Protein AF-A0A7W5SPI1-F1 (afdb_monomer_lite)

Foldseek 3Di:
DDPPDVVLVVVLVVQVVVQVVVCLVVVPCFDDDPVVLPQWGWDFRDGPPQGKIFIWHDDPSDIGGPDIGTSPPPPND

Radius of gyration: 13.12 Å; chains: 1; bounding box: 26×25×34 Å

Structure (mmCIF, N/CA/C/O backbone):
data_AF-A0A7W5SPI1-F1
#
_entry.id   AF-A0A7W5SPI1-F1
#
loop_
_atom_site.group_PDB
_atom_site.id
_atom_site.type_symbol
_atom_site.label_atom_id
_atom_site.label_alt_id
_atom_site.label_comp_id
_atom_site.label_asym_id
_atom_site.label_entity_id
_atom_site.label_seq_id
_atom_site.pdbx_PDB_ins_code
_atom_site.Cartn_x
_atom_site.Cartn_y
_atom_site.Cartn_z
_atom_site.occupancy
_atom_site.B_iso_or_equiv
_atom_site.auth_seq_id
_atom_site.auth_comp_id
_atom_site.auth_asym_id
_atom_site.auth_atom_id
_atom_site.pdbx_PDB_model_num
ATOM 1 N N . MET A 1 1 ? 15.154 9.720 -23.535 1.00 38.75 1 MET A N 1
ATOM 2 C CA . MET A 1 1 ? 13.987 8.825 -23.361 1.00 38.75 1 MET A CA 1
ATOM 3 C C . MET A 1 1 ? 14.480 7.472 -22.862 1.00 38.75 1 MET A C 1
ATOM 5 O O . MET A 1 1 ? 15.180 6.786 -23.596 1.00 38.75 1 MET A O 1
ATOM 9 N N . GLN A 1 2 ? 14.245 7.125 -21.594 1.00 51.06 2 GLN A N 1
ATOM 10 C CA . GLN A 1 2 ? 14.800 5.895 -21.019 1.00 51.06 2 GLN A CA 1
ATOM 11 C C . GLN A 1 2 ? 13.971 4.692 -21.489 1.00 51.06 2 GLN A C 1
ATOM 13 O O . GLN A 1 2 ? 12.771 4.621 -21.236 1.00 51.06 2 GLN A O 1
ATOM 18 N N . ARG A 1 3 ? 14.618 3.791 -22.241 1.00 50.88 3 ARG A N 1
ATOM 19 C CA . ARG A 1 3 ? 14.040 2.552 -22.780 1.00 50.88 3 ARG A CA 1
ATOM 20 C C . ARG A 1 3 ? 13.274 1.801 -21.688 1.00 50.88 3 ARG A C 1
ATOM 22 O O . ARG A 1 3 ? 13.820 1.574 -20.610 1.00 50.88 3 ARG A O 1
ATOM 29 N N . LYS A 1 4 ? 12.046 1.377 -22.003 1.00 56.78 4 LYS A N 1
ATOM 30 C CA . LYS A 1 4 ? 11.247 0.415 -21.230 1.00 56.78 4 LYS A CA 1
ATOM 31 C C . LYS A 1 4 ? 12.120 -0.805 -20.897 1.00 56.78 4 LYS A C 1
ATOM 33 O O . LYS A 1 4 ? 12.329 -1.668 -21.742 1.00 56.78 4 LYS A O 1
ATOM 38 N N . ASN A 1 5 ? 12.686 -0.847 -19.693 1.00 69.06 5 ASN A N 1
ATOM 39 C CA . ASN A 1 5 ? 13.524 -1.953 -19.240 1.00 69.06 5 ASN A CA 1
ATOM 40 C C . ASN A 1 5 ? 12.631 -2.959 -18.508 1.00 69.06 5 ASN A C 1
ATOM 42 O O . ASN A 1 5 ? 12.361 -2.812 -17.316 1.00 69.06 5 ASN A O 1
ATOM 46 N N . ALA A 1 6 ? 12.158 -3.971 -19.236 1.00 71.81 6 ALA A N 1
ATOM 47 C CA . ALA A 1 6 ? 11.264 -4.999 -18.705 1.00 71.81 6 ALA A CA 1
ATOM 48 C C . ALA A 1 6 ? 11.845 -5.718 -17.472 1.00 71.81 6 ALA A C 1
ATOM 50 O O . ALA A 1 6 ? 11.108 -6.054 -16.547 1.00 71.81 6 ALA A O 1
ATOM 51 N N . ALA A 1 7 ? 13.170 -5.888 -17.402 1.00 79.25 7 ALA A N 1
ATOM 52 C CA . ALA A 1 7 ? 13.819 -6.489 -16.240 1.00 79.25 7 ALA A CA 1
ATOM 53 C C . ALA A 1 7 ? 13.742 -5.582 -15.000 1.00 79.25 7 ALA A C 1
ATOM 55 O O . ALA A 1 7 ? 13.522 -6.072 -13.893 1.00 79.25 7 ALA A O 1
ATOM 56 N N . ALA A 1 8 ? 13.874 -4.262 -15.169 1.00 78.19 8 ALA A N 1
ATOM 57 C CA . ALA A 1 8 ? 13.680 -3.309 -14.078 1.00 78.19 8 ALA A CA 1
ATOM 58 C C . ALA A 1 8 ? 12.215 -3.283 -13.610 1.00 78.19 8 ALA A C 1
ATOM 60 O O . ALA A 1 8 ? 11.965 -3.311 -12.408 1.00 78.19 8 ALA A O 1
ATOM 61 N N . ALA A 1 9 ? 11.256 -3.324 -14.540 1.00 79.62 9 ALA A N 1
ATOM 62 C CA . ALA A 1 9 ? 9.832 -3.408 -14.212 1.00 79.62 9 ALA A CA 1
ATOM 63 C C . ALA A 1 9 ? 9.492 -4.694 -13.436 1.00 79.62 9 ALA A C 1
ATOM 65 O O . ALA A 1 9 ? 8.767 -4.639 -12.442 1.00 79.62 9 ALA A O 1
ATOM 66 N N . LYS A 1 10 ? 10.076 -5.838 -13.823 1.00 85.94 10 LYS A N 1
ATOM 67 C CA . LYS A 1 10 ? 9.925 -7.112 -13.102 1.00 85.94 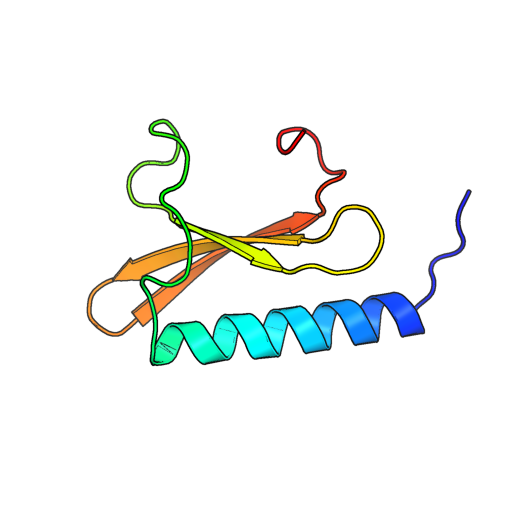10 LYS A CA 1
ATOM 68 C C . LYS A 1 10 ? 10.480 -7.035 -11.677 1.00 85.94 10 LYS A C 1
ATOM 70 O O . LYS A 1 10 ? 9.824 -7.45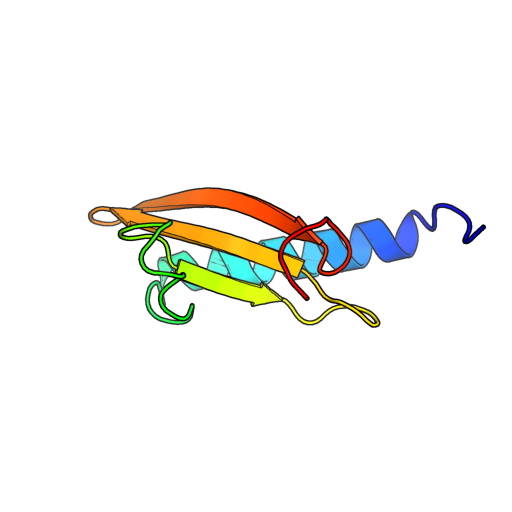8 -10.735 1.00 85.94 10 LYS A O 1
ATOM 75 N N . LYS A 1 11 ? 11.667 -6.449 -11.494 1.00 88.19 11 LYS A N 1
ATOM 76 C CA . LYS A 1 11 ? 12.261 -6.268 -10.157 1.00 88.19 11 LYS A CA 1
ATOM 77 C C . LYS A 1 11 ? 11.426 -5.335 -9.273 1.00 88.19 11 LYS A C 1
ATOM 79 O O . LYS A 1 11 ? 11.255 -5.625 -8.092 1.00 88.19 11 LYS A O 1
ATOM 84 N N . ALA A 1 12 ? 10.890 -4.253 -9.840 1.00 86.50 12 ALA A N 1
ATOM 85 C CA . ALA A 1 12 ? 10.000 -3.341 -9.125 1.00 86.50 12 ALA A CA 1
ATOM 86 C C . ALA A 1 12 ? 8.737 -4.062 -8.642 1.00 86.50 12 ALA A C 1
ATOM 88 O O . ALA A 1 12 ? 8.414 -4.011 -7.460 1.00 86.50 12 ALA A O 1
ATOM 89 N N . SER A 1 13 ? 8.070 -4.789 -9.539 1.00 88.25 13 SER A N 1
ATOM 90 C CA . SER A 1 13 ? 6.839 -5.521 -9.220 1.00 88.25 13 SER A CA 1
ATOM 91 C C . SER A 1 13 ? 7.072 -6.614 -8.178 1.00 88.25 13 SER A C 1
ATOM 93 O O . SER A 1 13 ? 6.314 -6.687 -7.216 1.00 88.25 13 SER A O 1
ATOM 95 N N . THR A 1 14 ? 8.162 -7.384 -8.267 1.00 93.62 14 THR A N 1
ATOM 96 C CA . THR A 1 14 ? 8.533 -8.334 -7.203 1.00 93.62 14 THR A CA 1
ATOM 97 C C . THR A 1 14 ? 8.695 -7.639 -5.852 1.00 93.62 14 THR A C 1
ATOM 99 O O . THR A 1 14 ? 8.183 -8.131 -4.848 1.00 93.62 14 THR A O 1
ATOM 102 N N . ARG A 1 15 ? 9.365 -6.481 -5.812 1.00 93.12 15 ARG A N 1
ATOM 103 C CA . ARG A 1 15 ? 9.566 -5.746 -4.560 1.00 93.12 15 ARG A CA 1
ATOM 104 C C . ARG A 1 15 ? 8.252 -5.208 -3.992 1.00 93.12 15 ARG A C 1
ATOM 106 O O . ARG A 1 15 ? 8.045 -5.300 -2.789 1.00 93.12 15 ARG A O 1
ATOM 113 N N . ILE A 1 16 ? 7.372 -4.683 -4.841 1.00 92.69 16 ILE A N 1
ATOM 114 C CA . ILE A 1 16 ? 6.045 -4.198 -4.439 1.00 92.69 16 ILE A CA 1
ATOM 115 C C . ILE A 1 16 ? 5.213 -5.343 -3.851 1.00 92.69 16 ILE A C 1
ATOM 117 O O . ILE A 1 16 ? 4.677 -5.193 -2.759 1.00 92.69 16 ILE A O 1
ATOM 121 N N . ILE A 1 17 ? 5.167 -6.502 -4.519 1.00 94.00 17 ILE A N 1
ATOM 122 C CA . ILE A 1 17 ? 4.410 -7.675 -4.052 1.00 94.00 17 ILE A CA 1
ATOM 123 C C . ILE A 1 17 ? 4.900 -8.133 -2.674 1.00 94.00 17 ILE A C 1
ATOM 125 O O . ILE A 1 17 ? 4.084 -8.331 -1.781 1.00 94.00 17 ILE A O 1
ATOM 129 N N . GLN A 1 18 ? 6.217 -8.235 -2.471 1.00 94.38 18 GLN A N 1
ATOM 130 C CA . GLN A 1 18 ? 6.789 -8.608 -1.170 1.00 94.38 18 GLN A CA 1
ATOM 131 C C . GLN A 1 18 ? 6.367 -7.646 -0.055 1.00 94.38 18 GLN A C 1
ATOM 133 O O . GLN A 1 18 ? 6.021 -8.075 1.039 1.00 94.38 18 GLN A O 1
ATOM 138 N N . MET A 1 19 ? 6.387 -6.341 -0.335 1.00 93.69 19 MET A N 1
ATOM 139 C CA . MET A 1 19 ? 6.006 -5.324 0.643 1.00 93.69 19 MET A CA 1
ATOM 140 C C . MET A 1 19 ? 4.501 -5.357 0.946 1.00 93.69 19 MET A C 1
ATOM 142 O O . MET A 1 19 ? 4.120 -5.196 2.100 1.00 93.69 19 MET A O 1
ATOM 146 N N . ILE A 1 20 ? 3.654 -5.624 -0.054 1.00 93.50 20 ILE A N 1
ATOM 147 C CA . ILE A 1 20 ? 2.206 -5.806 0.137 1.00 93.50 20 ILE A CA 1
ATOM 148 C C . ILE A 1 20 ? 1.918 -7.052 0.982 1.00 93.50 20 ILE A C 1
ATOM 150 O O . ILE A 1 20 ? 1.085 -6.993 1.876 1.00 93.50 20 ILE A O 1
ATOM 154 N N . GLN A 1 21 ? 2.634 -8.158 0.765 1.00 93.56 21 GLN A N 1
ATOM 155 C CA . GLN A 1 21 ? 2.468 -9.380 1.564 1.00 93.56 21 GLN A CA 1
ATOM 156 C C . GLN A 1 21 ? 2.790 -9.167 3.050 1.00 93.56 21 GLN A C 1
ATOM 158 O O . GLN A 1 21 ? 2.178 -9.799 3.906 1.00 93.56 21 GLN A O 1
ATOM 163 N N . MET A 1 22 ? 3.713 -8.255 3.375 1.00 93.06 22 MET A N 1
ATOM 164 C CA . MET A 1 22 ? 3.999 -7.895 4.769 1.00 93.06 22 MET A CA 1
ATOM 165 C C . MET A 1 22 ? 2.833 -7.159 5.443 1.00 93.06 22 MET A C 1
ATOM 167 O O . MET A 1 22 ? 2.723 -7.204 6.665 1.00 93.06 22 MET A O 1
ATOM 171 N N . LEU A 1 23 ? 1.937 -6.520 4.682 1.00 92.56 23 LEU A N 1
ATOM 172 C CA . LEU A 1 23 ? 0.790 -5.811 5.258 1.00 92.56 23 LEU A CA 1
ATOM 173 C C . LEU A 1 23 ? -0.209 -6.756 5.932 1.00 92.56 23 LEU A C 1
ATOM 175 O O . LEU A 1 23 ? -0.906 -6.319 6.839 1.00 92.56 23 LEU A O 1
ATOM 179 N N . SER A 1 24 ? -0.245 -8.039 5.554 1.00 87.62 24 SER A N 1
ATOM 180 C CA . SER A 1 24 ? -1.096 -9.038 6.214 1.00 87.62 24 SER A CA 1
ATOM 181 C C . SER A 1 24 ? -0.705 -9.297 7.671 1.00 87.62 24 SER A C 1
ATOM 183 O O . SER A 1 24 ? -1.549 -9.707 8.455 1.00 87.62 24 SER A O 1
ATOM 185 N N . SER A 1 25 ? 0.560 -9.083 8.046 1.00 90.69 25 SER A N 1
ATOM 186 C CA . SER A 1 25 ? 1.028 -9.243 9.431 1.00 90.69 25 SER A CA 1
ATOM 187 C C . SER A 1 25 ? 1.352 -7.917 10.116 1.00 90.69 25 SER A C 1
ATOM 189 O O . SER A 1 25 ? 1.367 -7.851 11.343 1.00 90.69 25 SER A O 1
ATOM 191 N N . GLN A 1 26 ? 1.636 -6.865 9.343 1.00 91.56 26 GLN A N 1
ATOM 192 C CA . GLN A 1 26 ? 2.036 -5.547 9.839 1.00 91.56 26 GLN A CA 1
ATOM 193 C C . GLN A 1 26 ? 1.308 -4.424 9.079 1.00 91.56 26 GLN A C 1
ATOM 195 O O . GLN A 1 26 ? 1.940 -3.647 8.351 1.00 91.56 26 GLN A O 1
ATOM 200 N N . PRO A 1 27 ? -0.022 -4.296 9.242 1.00 90.25 27 PRO A N 1
ATOM 201 C CA . PRO A 1 27 ? -0.816 -3.297 8.527 1.00 90.25 27 PRO A CA 1
ATOM 202 C C . PRO A 1 27 ? -0.474 -1.854 8.924 1.00 90.25 27 PRO A C 1
ATOM 204 O O . PRO A 1 27 ? -0.763 -0.933 8.165 1.00 90.25 27 PRO A O 1
ATOM 207 N N . ASP A 1 28 ? 0.181 -1.624 10.063 1.00 90.75 28 ASP A N 1
ATOM 208 C CA . ASP A 1 28 ? 0.571 -0.285 10.526 1.00 90.75 28 ASP A CA 1
ATOM 209 C C . ASP A 1 28 ? 1.940 0.193 10.008 1.00 90.75 28 ASP A C 1
ATOM 211 O O . ASP A 1 28 ? 2.357 1.306 10.326 1.00 90.75 28 ASP A O 1
ATOM 215 N N . MET A 1 29 ? 2.637 -0.610 9.191 1.00 91.38 29 MET A N 1
ATOM 216 C CA . MET A 1 29 ? 3.976 -0.284 8.671 1.00 91.38 29 MET A CA 1
ATOM 217 C C . MET A 1 29 ? 3.988 0.935 7.730 1.00 91.38 29 MET A C 1
ATOM 219 O O . MET A 1 29 ? 5.004 1.621 7.608 1.00 91.38 29 MET A O 1
ATOM 223 N N . GLY A 1 30 ? 2.880 1.206 7.040 1.00 91.50 30 GLY A N 1
ATOM 224 C CA . GLY A 1 30 ? 2.707 2.413 6.239 1.00 91.50 30 GLY A CA 1
ATOM 225 C C . GLY A 1 30 ? 2.363 3.621 7.103 1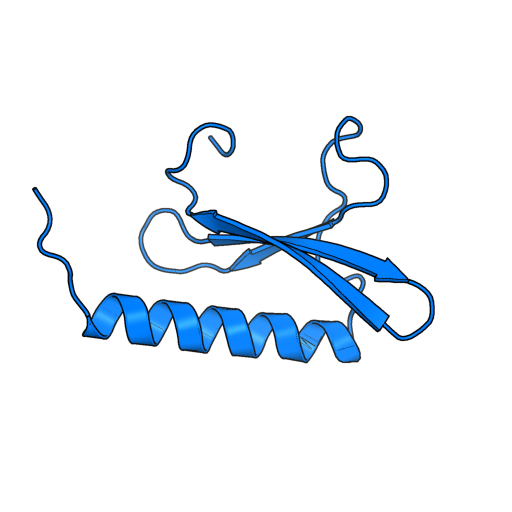.00 91.50 30 GLY A C 1
ATOM 226 O O . GLY A 1 30 ? 1.619 3.517 8.078 1.00 91.50 30 GLY A O 1
ATOM 227 N N . ARG A 1 31 ? 2.862 4.796 6.725 1.00 93.12 31 ARG A N 1
ATOM 228 C CA . ARG A 1 31 ? 2.532 6.050 7.417 1.00 93.12 31 ARG A CA 1
ATOM 229 C C . ARG A 1 31 ? 1.102 6.490 7.073 1.00 93.12 31 ARG A C 1
ATOM 231 O O . ARG A 1 31 ? 0.644 6.163 5.980 1.00 93.12 31 ARG A O 1
ATOM 238 N N . PRO A 1 32 ? 0.391 7.220 7.945 1.00 92.81 32 PRO A N 1
ATOM 239 C CA . PRO A 1 32 ? -0.869 7.856 7.565 1.00 92.81 32 PRO A CA 1
ATOM 240 C C . PRO A 1 32 ? -0.687 8.701 6.298 1.00 92.81 32 PRO A C 1
ATOM 242 O O . PRO A 1 32 ? 0.325 9.392 6.165 1.00 92.81 32 PRO A O 1
ATOM 245 N N . ALA A 1 33 ? -1.630 8.599 5.363 1.00 90.56 33 ALA A N 1
ATOM 246 C CA . ALA A 1 33 ? -1.682 9.491 4.211 1.00 90.56 33 ALA A CA 1
ATOM 247 C C . ALA A 1 33 ? -2.131 10.898 4.642 1.00 90.56 33 ALA A C 1
ATOM 249 O O . ALA A 1 33 ? -2.532 11.110 5.789 1.00 90.56 33 ALA A O 1
ATOM 250 N N . GLU A 1 34 ? -2.064 11.857 3.718 1.00 87.38 34 GLU A N 1
ATOM 251 C CA . GLU A 1 34 ? -2.601 13.202 3.942 1.00 87.38 34 GLU A CA 1
ATOM 252 C C . GLU A 1 34 ? -4.074 13.158 4.379 1.00 87.38 34 GLU A C 1
ATOM 254 O O . GLU A 1 34 ? -4.821 12.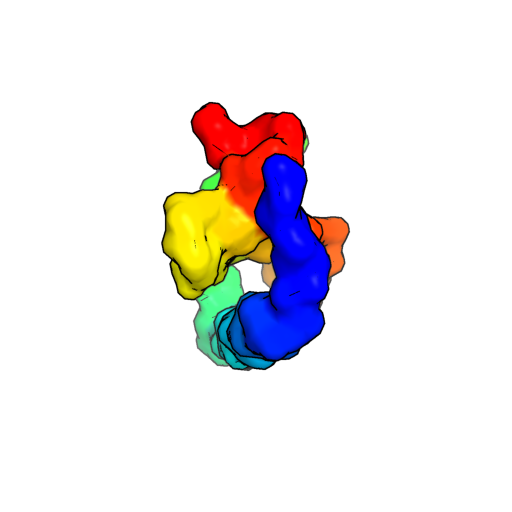257 3.993 1.00 87.38 34 GLU A O 1
ATOM 259 N N . GLU A 1 35 ? -4.523 14.154 5.150 1.00 82.12 35 GLU A N 1
ATOM 260 C CA . GLU A 1 35 ? -5.905 14.203 5.658 1.00 82.12 35 GLU A CA 1
ATOM 261 C C . GLU A 1 35 ? -6.960 14.183 4.541 1.00 82.12 35 GLU A C 1
ATOM 263 O O . GLU A 1 35 ? -8.061 13.675 4.743 1.00 82.12 35 GLU A O 1
ATOM 268 N N . SER A 1 36 ? -6.623 14.677 3.345 1.00 85.44 36 SER A N 1
ATOM 269 C CA . SER A 1 36 ? -7.474 14.612 2.148 1.00 85.44 36 SER A CA 1
ATOM 270 C C . SER A 1 36 ? -7.759 13.173 1.693 1.00 85.44 36 SER A C 1
ATOM 272 O O . SER A 1 36 ? -8.794 12.898 1.087 1.00 85.44 36 SER A O 1
ATOM 274 N N . LEU A 1 37 ? -6.867 12.239 2.026 1.00 81.94 37 LEU A N 1
ATOM 275 C CA . LEU A 1 37 ? -6.920 10.813 1.726 1.00 81.94 37 LEU A CA 1
ATOM 276 C C . LEU A 1 37 ? -7.387 10.022 2.960 1.00 81.94 37 LEU A C 1
ATOM 278 O O . LEU A 1 37 ? -6.827 8.974 3.280 1.00 81.94 37 LEU A O 1
ATOM 282 N N . GLN A 1 38 ? -8.400 10.540 3.667 1.00 83.88 38 GLN A N 1
ATOM 283 C CA . GLN A 1 38 ? -8.906 10.046 4.956 1.00 83.88 38 GLN A CA 1
ATOM 284 C C . GLN A 1 38 ? -8.834 8.522 5.108 1.00 83.88 38 GLN A C 1
ATOM 286 O O . GLN A 1 38 ? -9.396 7.766 4.314 1.00 83.88 38 GLN A O 1
ATOM 291 N N . GLY A 1 39 ? -8.157 8.056 6.158 1.00 87.25 39 GLY A N 1
ATOM 292 C CA . GLY A 1 39 ? -8.059 6.634 6.491 1.00 87.25 39 GLY A CA 1
ATOM 293 C C . GLY A 1 39 ? -7.238 5.793 5.508 1.00 87.25 39 GLY A C 1
ATOM 294 O O . GLY A 1 39 ? -7.307 4.568 5.582 1.00 87.25 39 GLY A O 1
ATOM 295 N N . LEU A 1 40 ? -6.509 6.399 4.567 1.00 94.31 40 LEU A N 1
ATOM 296 C CA . LEU A 1 40 ? -5.472 5.711 3.801 1.00 94.31 40 LEU A CA 1
ATOM 297 C C . LEU A 1 40 ? -4.121 5.809 4.512 1.00 94.31 40 LEU A C 1
ATOM 299 O O . LEU A 1 40 ? -3.844 6.719 5.295 1.00 94.31 40 LEU A O 1
ATOM 303 N N . ARG A 1 41 ? -3.270 4.841 4.205 1.00 94.31 41 ARG A N 1
ATOM 304 C CA . ARG A 1 41 ? -1.870 4.761 4.588 1.00 94.31 41 ARG A CA 1
ATOM 305 C C . ARG A 1 41 ? -1.012 4.649 3.340 1.00 94.31 41 ARG A C 1
ATOM 307 O O . ARG A 1 41 ? -1.418 4.076 2.330 1.00 94.31 41 ARG A O 1
ATOM 314 N N . GLU A 1 42 ? 0.195 5.175 3.440 1.00 94.25 42 GLU A N 1
ATOM 315 C CA . GLU A 1 42 ? 1.209 5.152 2.403 1.00 94.25 42 GLU A CA 1
ATOM 316 C C . GLU A 1 42 ? 2.323 4.193 2.794 1.00 94.25 42 GLU A C 1
ATOM 318 O O . GLU A 1 42 ? 3.025 4.384 3.792 1.00 94.25 42 GLU A O 1
ATOM 323 N N . LEU A 1 43 ? 2.533 3.182 1.963 1.00 94.56 43 LEU A N 1
ATOM 324 C CA . LEU A 1 43 ? 3.695 2.321 2.048 1.00 94.56 43 LEU A CA 1
ATOM 325 C C . LEU A 1 43 ? 4.706 2.708 0.969 1.00 94.56 43 LEU A C 1
ATOM 327 O O . LEU A 1 43 ? 4.489 2.487 -0.224 1.00 94.56 43 LEU A O 1
ATOM 331 N N . VAL A 1 44 ? 5.837 3.265 1.401 1.00 91.88 44 VAL A N 1
ATOM 332 C CA . VAL A 1 44 ? 6.929 3.661 0.506 1.00 91.88 44 VAL A CA 1
ATOM 333 C C . VAL A 1 44 ? 7.796 2.449 0.173 1.00 91.88 44 VAL A C 1
ATOM 335 O O . VAL A 1 44 ? 8.517 1.911 1.016 1.00 91.88 44 VAL A O 1
ATOM 338 N N . VAL A 1 45 ? 7.778 2.045 -1.092 1.00 91.88 45 VAL A N 1
ATOM 339 C CA . VAL A 1 45 ? 8.602 0.968 -1.637 1.00 91.88 45 VAL A CA 1
ATOM 340 C C . VAL A 1 45 ? 9.799 1.577 -2.362 1.00 91.88 45 VAL A C 1
ATOM 342 O O . VAL A 1 45 ? 9.707 2.049 -3.497 1.00 91.88 45 VAL A O 1
ATOM 345 N N . LYS A 1 46 ? 10.963 1.553 -1.706 1.00 88.69 46 LYS A N 1
ATOM 346 C CA . LYS A 1 46 ? 12.218 2.047 -2.293 1.00 88.69 46 LYS A CA 1
ATOM 347 C C . LYS A 1 46 ? 12.613 1.192 -3.503 1.00 88.69 46 LYS A C 1
ATOM 349 O O . LYS A 1 46 ? 12.896 0.002 -3.359 1.00 88.69 46 LYS A O 1
ATOM 354 N N . PHE A 1 47 ? 12.659 1.806 -4.684 1.00 85.75 47 PHE A N 1
ATOM 355 C CA . PHE A 1 47 ? 13.123 1.182 -5.922 1.00 85.75 47 PHE A CA 1
ATOM 356 C C . PHE A 1 47 ? 13.624 2.239 -6.913 1.00 85.75 47 PHE A C 1
ATOM 358 O O . PHE A 1 47 ? 12.902 3.173 -7.255 1.00 85.75 47 PHE A O 1
ATOM 365 N N . GLY A 1 48 ? 14.846 2.082 -7.423 1.00 83.00 48 GLY A N 1
ATOM 366 C CA . GLY A 1 48 ? 15.438 3.083 -8.312 1.00 83.00 48 GLY A CA 1
ATOM 367 C C . GLY A 1 48 ? 15.558 4.455 -7.637 1.00 83.00 48 GLY A C 1
ATOM 368 O O . GLY A 1 48 ? 15.807 4.534 -6.437 1.00 83.00 48 GLY A O 1
ATOM 369 N N . ARG A 1 49 ? 15.406 5.532 -8.416 1.00 79.44 49 ARG A N 1
ATOM 370 C CA . ARG A 1 49 ? 15.580 6.913 -7.933 1.00 79.44 49 ARG A CA 1
ATOM 371 C C . ARG A 1 49 ? 14.361 7.452 -7.179 1.00 79.44 49 ARG A C 1
ATOM 373 O O . ARG A 1 49 ? 14.544 8.187 -6.221 1.00 79.44 49 ARG A O 1
ATOM 380 N N . ASP A 1 50 ? 13.154 7.105 -7.615 1.00 80.06 50 ASP A N 1
ATOM 381 C CA . ASP A 1 50 ? 11.924 7.769 -7.157 1.00 80.06 50 ASP A CA 1
ATOM 382 C C . ASP A 1 50 ? 10.985 6.822 -6.389 1.00 80.06 50 ASP A C 1
ATOM 384 O O . ASP A 1 50 ? 10.062 7.279 -5.728 1.00 80.06 50 ASP A O 1
ATOM 388 N N . GLY A 1 51 ? 11.230 5.507 -6.430 1.00 88.25 51 GLY A N 1
ATOM 389 C CA . GLY A 1 51 ? 10.425 4.521 -5.712 1.00 88.25 51 GLY A CA 1
ATOM 390 C C . GLY A 1 51 ? 8.965 4.444 -6.160 1.00 88.25 51 GLY A C 1
ATOM 391 O O . GLY A 1 51 ? 8.551 5.014 -7.173 1.00 88.25 51 GLY A O 1
ATOM 392 N N . TYR A 1 52 ? 8.196 3.694 -5.377 1.00 90.94 52 TYR A N 1
ATOM 393 C CA . TYR A 1 52 ? 6.750 3.566 -5.508 1.00 90.94 52 TYR A CA 1
ATOM 394 C C . TYR A 1 52 ? 6.084 3.843 -4.166 1.00 90.94 52 TYR A C 1
ATOM 396 O O . TYR A 1 52 ? 6.666 3.581 -3.112 1.00 90.94 52 TYR A O 1
ATOM 404 N N . VAL A 1 53 ? 4.847 4.316 -4.212 1.00 92.12 53 VAL A N 1
ATOM 405 C CA . VAL A 1 53 ? 3.972 4.447 -3.053 1.00 92.12 53 VAL A CA 1
ATOM 406 C C . VAL A 1 53 ? 2.758 3.563 -3.270 1.00 92.12 53 VAL A C 1
ATOM 408 O O . VAL A 1 53 ? 2.081 3.652 -4.294 1.00 92.12 53 VAL A O 1
ATOM 411 N N . VAL A 1 54 ? 2.498 2.689 -2.306 1.00 94.38 54 VAL A N 1
ATOM 412 C CA . VAL A 1 54 ? 1.272 1.898 -2.246 1.00 94.38 54 VAL A CA 1
ATOM 413 C C . VAL A 1 54 ? 0.327 2.596 -1.276 1.00 94.38 54 VAL A C 1
ATOM 415 O O . VAL A 1 54 ? 0.632 2.704 -0.090 1.00 94.38 54 VAL A O 1
ATOM 418 N N . LEU A 1 55 ? -0.802 3.079 -1.785 1.00 94.69 55 LEU A N 1
ATOM 419 C CA . LEU A 1 55 ? -1.898 3.599 -0.976 1.00 94.69 55 LEU A CA 1
ATOM 420 C C . LEU A 1 55 ? -2.802 2.439 -0.586 1.00 94.69 55 LEU A C 1
ATOM 422 O O . LEU A 1 55 ? -3.296 1.720 -1.458 1.00 94.69 55 LEU A O 1
ATOM 426 N N . TYR A 1 56 ? -3.029 2.260 0.708 1.00 95.69 56 TYR A N 1
ATOM 427 C CA . TYR A 1 56 ? -3.856 1.173 1.214 1.00 95.69 56 TYR A CA 1
ATOM 428 C C . TYR A 1 56 ? -4.659 1.580 2.445 1.00 95.69 56 TYR A C 1
ATOM 430 O O . TYR A 1 56 ? -4.365 2.581 3.091 1.00 95.69 56 TYR A O 1
ATOM 438 N N . ARG A 1 57 ? -5.672 0.788 2.787 1.00 94.62 57 ARG A N 1
ATOM 439 C CA . ARG A 1 57 ? -6.407 0.883 4.051 1.00 94.62 57 ARG A CA 1
ATOM 440 C C . ARG A 1 57 ? -6.518 -0.501 4.670 1.00 94.62 57 ARG A C 1
ATOM 442 O O . ARG A 1 57 ? -6.719 -1.477 3.954 1.00 94.62 57 ARG A O 1
ATOM 449 N N . HIS A 1 58 ? -6.410 -0.561 5.989 1.00 91.31 58 HIS A N 1
ATOM 450 C CA . HIS A 1 58 ? -6.711 -1.760 6.761 1.00 91.31 58 HIS A CA 1
ATOM 451 C C . HIS A 1 58 ? -8.183 -1.733 7.196 1.00 91.31 58 HIS A C 1
ATOM 453 O O . HIS A 1 58 ? -8.640 -0.725 7.739 1.00 91.31 58 HIS A O 1
ATOM 459 N N . ILE A 1 59 ? -8.932 -2.796 6.903 1.00 90.31 59 ILE A N 1
ATOM 460 C CA . ILE A 1 59 ? -10.369 -2.924 7.167 1.00 90.31 59 ILE A CA 1
ATOM 461 C C . ILE A 1 59 ? -10.604 -4.297 7.806 1.00 90.31 59 ILE A C 1
ATOM 463 O O . ILE A 1 59 ? -10.598 -5.308 7.112 1.00 90.31 59 ILE A O 1
ATOM 467 N N . GLY A 1 60 ? -10.812 -4.341 9.124 1.00 88.19 60 GLY A N 1
ATOM 468 C CA . GLY A 1 60 ? -10.915 -5.615 9.843 1.00 88.19 60 GLY A CA 1
ATOM 469 C C . GLY A 1 60 ? -9.599 -6.388 9.763 1.00 88.19 60 GLY A C 1
ATOM 470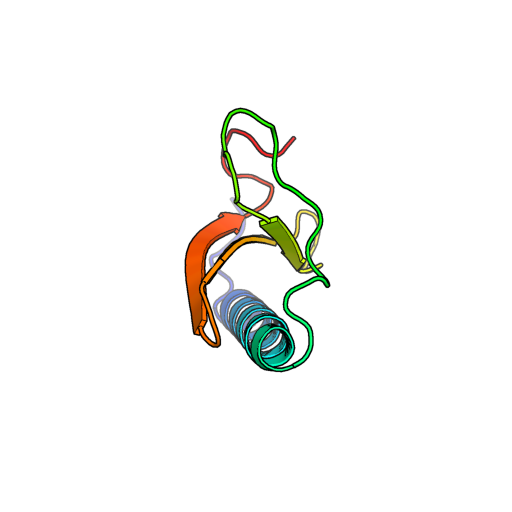 O O . GLY A 1 60 ? -8.590 -5.878 10.233 1.00 88.19 60 GLY A O 1
ATOM 471 N N . ASP A 1 61 ? -9.627 -7.569 9.143 1.00 86.69 61 ASP A N 1
ATOM 472 C CA . ASP A 1 61 ? -8.458 -8.421 8.869 1.00 86.69 61 ASP A CA 1
ATOM 473 C C . ASP A 1 61 ? -7.951 -8.299 7.415 1.00 86.69 61 ASP A C 1
ATOM 475 O O . ASP A 1 61 ? -7.057 -9.032 6.985 1.00 86.69 61 ASP A O 1
ATOM 479 N N . GLU A 1 62 ? -8.530 -7.392 6.622 1.00 90.50 62 GLU A N 1
ATOM 480 C CA . GLU A 1 62 ? -8.213 -7.228 5.206 1.00 90.50 62 GLU A CA 1
ATOM 481 C C . GLU A 1 62 ? -7.430 -5.943 4.923 1.00 90.50 62 GLU A C 1
ATOM 483 O O . GLU A 1 62 ? -7.587 -4.903 5.568 1.00 90.50 62 GLU A O 1
ATOM 488 N N . VAL A 1 63 ? -6.602 -5.995 3.879 1.00 93.50 63 VAL A N 1
ATOM 489 C CA . VAL A 1 63 ? 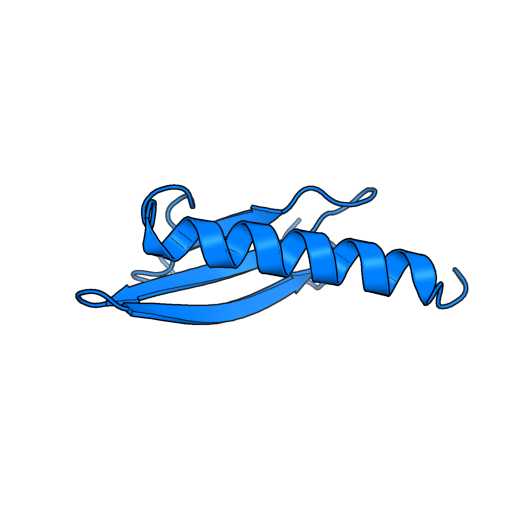-5.851 -4.846 3.370 1.00 93.50 63 VAL A CA 1
ATOM 490 C C . VAL A 1 63 ? -6.338 -4.521 1.964 1.00 93.50 63 VAL A C 1
ATOM 492 O O . VAL A 1 63 ? -6.080 -5.257 1.012 1.00 93.50 63 VAL A O 1
ATOM 495 N N . LEU A 1 64 ? -7.012 -3.380 1.821 1.00 93.88 64 LEU A N 1
ATOM 496 C CA . LEU A 1 64 ? -7.437 -2.857 0.529 1.00 93.88 64 LEU A CA 1
ATOM 497 C C . LEU A 1 64 ? -6.317 -2.011 -0.076 1.00 93.88 64 LEU A C 1
ATOM 499 O O . LEU A 1 64 ? -5.980 -0.958 0.465 1.00 93.88 64 LEU A O 1
ATOM 503 N N . ILE A 1 65 ? -5.786 -2.426 -1.225 1.00 94.75 65 ILE A N 1
ATOM 504 C CA . ILE A 1 65 ? -4.843 -1.621 -2.009 1.00 94.75 65 ILE A CA 1
ATOM 505 C C . ILE A 1 65 ? -5.634 -0.672 -2.914 1.00 94.75 65 ILE A C 1
ATOM 507 O O . ILE A 1 65 ? -6.250 -1.103 -3.884 1.00 94.75 65 ILE A O 1
ATOM 511 N N . ALA A 1 66 ? -5.616 0.621 -2.596 1.00 93.88 66 ALA A N 1
ATOM 512 C CA . ALA A 1 66 ? -6.349 1.645 -3.337 1.00 93.88 66 ALA A CA 1
ATOM 513 C C . ALA A 1 66 ? -5.610 2.075 -4.611 1.00 93.88 66 ALA A C 1
ATOM 515 O O . ALA A 1 66 ? -6.229 2.295 -5.650 1.00 93.88 66 ALA A O 1
ATOM 516 N N . ALA A 1 67 ? -4.282 2.207 -4.537 1.00 92.44 67 ALA A N 1
ATOM 517 C CA . ALA A 1 67 ? -3.455 2.564 -5.684 1.00 92.44 67 ALA A CA 1
ATOM 518 C C . ALA A 1 67 ? -1.991 2.161 -5.482 1.00 92.44 67 ALA A C 1
ATOM 520 O O . ALA A 1 67 ? -1.494 2.088 -4.359 1.00 92.44 67 ALA A O 1
ATOM 521 N N . ILE A 1 68 ? -1.278 1.976 -6.592 1.00 91.31 68 ILE A N 1
ATOM 522 C CA . ILE A 1 68 ? 0.182 1.863 -6.631 1.00 91.31 68 ILE A CA 1
ATOM 523 C C . ILE A 1 68 ? 0.669 2.961 -7.574 1.00 91.31 68 ILE A C 1
ATOM 525 O O . ILE A 1 68 ? 0.331 2.939 -8.754 1.00 91.31 68 ILE A O 1
ATOM 529 N N . ARG A 1 69 ? 1.425 3.926 -7.049 1.00 89.06 69 ARG A N 1
ATOM 530 C CA . ARG A 1 69 ? 1.905 5.105 -7.784 1.00 89.06 69 ARG A CA 1
ATOM 531 C C . ARG A 1 69 ? 3.426 5.112 -7.846 1.00 89.06 69 ARG A C 1
ATOM 533 O O . ARG A 1 69 ? 4.086 4.761 -6.869 1.00 89.06 69 ARG A O 1
ATOM 540 N N . HIS A 1 70 ? 4.004 5.509 -8.972 1.00 84.81 70 HIS A N 1
ATOM 541 C CA . HIS A 1 70 ? 5.440 5.776 -9.073 1.00 84.81 70 HIS A CA 1
ATOM 542 C C . HIS A 1 70 ? 5.727 7.184 -8.539 1.00 84.81 70 HIS A C 1
ATOM 544 O O . HIS A 1 70 ? 4.992 8.111 -8.860 1.00 84.81 70 HIS A O 1
ATOM 550 N N . GLY A 1 71 ? 6.843 7.411 -7.836 1.00 70.31 71 GLY A N 1
ATOM 551 C CA . GLY A 1 71 ? 7.198 8.742 -7.296 1.00 70.31 71 GLY A CA 1
ATOM 552 C C . GLY A 1 71 ? 7.447 9.853 -8.339 1.00 70.31 71 GLY A C 1
ATOM 553 O O . GLY A 1 71 ? 7.879 10.945 -7.995 1.00 70.31 71 GLY A O 1
ATOM 554 N N . ARG A 1 72 ? 7.216 9.578 -9.632 1.00 67.75 72 ARG A N 1
ATOM 555 C CA . ARG A 1 72 ? 7.261 10.564 -10.727 1.00 67.75 72 ARG A CA 1
ATOM 556 C C . ARG A 1 72 ? 5.882 10.911 -11.283 1.00 67.75 72 ARG A C 1
ATOM 558 O O . ARG A 1 72 ? 5.805 11.794 -12.130 1.00 67.75 72 ARG A O 1
ATOM 565 N N . GLU A 1 73 ? 4.837 10.198 -10.875 1.00 61.44 73 GLU A N 1
ATOM 566 C CA . GLU A 1 73 ? 3.464 10.534 -11.236 1.00 61.44 73 GLU A CA 1
ATOM 567 C C . GLU A 1 73 ? 3.024 11.730 -10.380 1.00 61.44 73 GLU A C 1
ATOM 569 O O . GLU A 1 73 ? 3.316 11.786 -9.184 1.00 61.44 73 GLU A O 1
ATOM 574 N N . ASP A 1 74 ? 2.426 12.726 -11.033 1.00 48.69 74 ASP A N 1
ATOM 575 C CA . ASP A 1 74 ? 2.112 14.045 -10.477 1.00 48.69 74 ASP A CA 1
ATOM 576 C C . ASP A 1 74 ? 1.349 13.923 -9.140 1.00 48.69 74 ASP A C 1
ATOM 578 O O . ASP A 1 74 ? 0.301 13.278 -9.076 1.00 48.69 74 ASP A O 1
ATOM 582 N N . GLY A 1 75 ? 1.909 14.494 -8.064 1.00 52.97 75 GLY A N 1
ATOM 583 C CA . GLY A 1 75 ? 1.321 14.488 -6.714 1.00 52.97 75 GLY A CA 1
ATOM 584 C C . GLY A 1 75 ? 2.139 13.825 -5.592 1.00 52.97 75 GLY A C 1
ATOM 585 O O . GLY A 1 75 ? 1.666 13.804 -4.466 1.00 52.97 75 GLY A O 1
ATOM 586 N N . TYR A 1 76 ? 3.343 13.296 -5.859 1.00 50.31 76 TYR A N 1
ATOM 587 C CA . TYR A 1 76 ? 4.232 12.692 -4.836 1.00 50.31 76 TYR A CA 1
ATOM 588 C C . TYR A 1 76 ? 5.643 13.313 -4.770 1.00 50.31 76 TYR A C 1
ATOM 590 O O . TYR A 1 76 ? 6.609 12.642 -4.393 1.00 50.31 76 TYR A O 1
ATOM 598 N N . LYS A 1 77 ? 5.772 14.588 -5.155 1.00 43.75 77 LYS A N 1
ATOM 599 C CA . LYS A 1 77 ? 7.002 15.372 -4.972 1.00 43.75 77 LYS A CA 1
ATOM 600 C C . LYS A 1 77 ? 6.936 16.241 -3.731 1.00 43.75 77 LYS A C 1
ATOM 602 O O . LYS A 1 77 ? 5.889 16.894 -3.558 1.00 43.75 77 LYS A O 1
#

Sequence (77 aa):
MQRKNAAAAKKASTRIIQMIQMLSSQPDMGRPAEESLQGLRELVVKFGRDGYVVLYRHIGDEVLIAAIRHGREDGYK

Secondary structure (DSSP, 8-state):
-----HHHHHHHHHHHHHHHHHTTT-GGGSEEPPGGGTT-EEEEE--TTT-EEEEEEEETTEEEEEEEEETTSTT--

pLDDT: mean 84.17, std 13.84, range [38.75, 95.69]